Protein AF-A0A662VT12-F1 (afdb_monomer_lite)

Sequence (165 aa):
MDEECKKLLAEKDKEIEKLKKKIMFYELKLTYQDIIEDEELERIVNLPPEQIVIEIGKLLKEDKKRTVIGKKEAALGVGEAIVNIDLAFTQKYDFNNSNVAFVSKNIMKDLGIKEGDQVMIEKDDVVQLKAISYSKPNFVIIPTWAKNKINAKIKDIVKVRKFRG

Radius of gyration: 21.92 Å; chains: 1; bounding box: 52×28×68 Å

Foldseek 3Di:
DDPVVVVVVVVVVVVVLVVVLVVQLVVCCVVQVLQDDSVRSNVLSPDDPVSSVVVVVVSVVVVVVLVVVQLVVLVVQKGKAFEADDPVCCVPQQDPPRQEKAAEPVNCVSNVHDQQFWKWKADQHIDIHGYDYDHRPRHMYDHPVRCVVRVHDGGDMIMIGGDDD

Secondary structure (DSSP, 8-state):
--HHHHHHHHHHHHHHHHHHHHHHHHHHHHHHTTTS-HHHHHHHHTS-HHHHHHHHHHHHHHHHHHHHHHHHHHTTTEEEEEE---HHHHHHH-STT--EEEEEHHHHHHTTPPTT-EEEEESSSEEEEEEEEESSTTEEE--HHHHHHTT--TT-EEEEEE---

Structure (mmCIF, N/CA/C/O backbone):
data_AF-A0A662VT12-F1
#
_entry.id   AF-A0A662VT12-F1
#
loop_
_atom_site.group_PDB
_atom_site.id
_atom_site.type_symbol
_atom_site.label_atom_id
_atom_site.label_alt_id
_atom_site.label_comp_id
_atom_site.label_asym_id
_atom_site.label_entity_id
_atom_site.label_seq_id
_atom_site.pdbx_PDB_ins_code
_atom_site.Cartn_x
_atom_site.Cartn_y
_atom_site.Cartn_z
_atom_site.occupancy
_atom_site.B_iso_or_equiv
_atom_site.auth_seq_id
_atom_site.auth_comp_id
_atom_site.auth_asym_id
_atom_site.auth_atom_id
_atom_site.pdbx_PDB_model_num
ATOM 1 N N . MET A 1 1 ? 30.297 3.128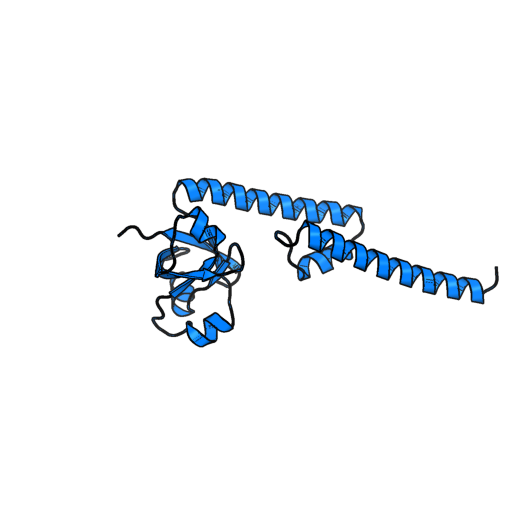 -45.206 1.00 61.81 1 MET A N 1
ATOM 2 C CA . MET A 1 1 ? 30.312 3.131 -43.729 1.00 61.81 1 MET A CA 1
ATOM 3 C C . MET A 1 1 ? 30.837 1.774 -43.295 1.00 61.81 1 MET A C 1
ATOM 5 O O . MET A 1 1 ? 30.268 0.780 -43.738 1.00 61.81 1 MET A O 1
ATOM 9 N N . ASP A 1 2 ? 31.939 1.764 -42.549 1.00 83.44 2 ASP A N 1
ATOM 10 C CA . ASP A 1 2 ? 32.696 0.570 -42.152 1.00 83.44 2 ASP A CA 1
ATOM 11 C C . ASP A 1 2 ? 31.865 -0.371 -41.251 1.00 83.44 2 ASP A C 1
ATOM 13 O O . ASP A 1 2 ? 31.025 0.106 -40.480 1.00 83.44 2 ASP A O 1
ATOM 17 N N . GLU A 1 3 ? 32.043 -1.692 -41.357 1.00 81.81 3 GLU A N 1
ATOM 18 C CA . GLU A 1 3 ? 31.265 -2.672 -40.568 1.00 81.81 3 GLU A CA 1
ATOM 19 C C . GLU A 1 3 ? 31.529 -2.544 -39.064 1.00 81.81 3 GLU A C 1
ATOM 21 O O . GLU A 1 3 ? 30.615 -2.717 -38.252 1.00 81.81 3 GLU A O 1
ATOM 26 N N . GLU A 1 4 ? 32.756 -2.180 -38.694 1.00 83.44 4 GLU A N 1
ATOM 27 C CA . GLU A 1 4 ? 33.149 -1.907 -37.312 1.00 83.44 4 GLU A CA 1
ATOM 28 C C . GLU A 1 4 ? 32.402 -0.697 -36.738 1.00 83.44 4 GLU A C 1
ATOM 30 O O . GLU A 1 4 ? 31.842 -0.777 -35.642 1.00 83.44 4 GLU A O 1
ATOM 35 N N . CYS A 1 5 ? 32.271 0.388 -37.512 1.00 84.00 5 CYS A N 1
ATOM 36 C CA . CYS A 1 5 ? 31.488 1.555 -37.103 1.00 84.00 5 CYS A CA 1
ATOM 37 C C . CYS A 1 5 ? 30.008 1.217 -36.873 1.00 84.00 5 CYS A C 1
ATOM 39 O O . CYS A 1 5 ? 29.407 1.740 -35.936 1.00 84.00 5 CYS A O 1
ATOM 41 N N . LYS A 1 6 ? 29.409 0.336 -37.688 1.00 86.06 6 LYS A N 1
ATOM 42 C CA . LYS A 1 6 ? 28.004 -0.079 -37.511 1.00 86.06 6 LYS A CA 1
ATOM 43 C C . LYS A 1 6 ? 27.790 -0.881 -36.225 1.00 86.06 6 LYS A C 1
ATOM 45 O O . LYS A 1 6 ? 26.777 -0.684 -35.556 1.00 86.06 6 LYS A O 1
ATOM 50 N N . LYS A 1 7 ? 28.729 -1.766 -35.871 1.00 87.62 7 LYS A N 1
ATOM 51 C CA . LYS A 1 7 ? 28.676 -2.526 -34.610 1.00 87.62 7 LYS A CA 1
ATOM 52 C C . LYS A 1 7 ? 28.811 -1.600 -33.402 1.00 87.62 7 LYS A C 1
ATOM 54 O O . LYS A 1 7 ? 27.993 -1.685 -32.489 1.00 87.62 7 LYS A O 1
ATOM 59 N N . LEU A 1 8 ? 29.770 -0.673 -33.447 1.00 88.69 8 LEU A N 1
ATOM 60 C CA . LEU A 1 8 ? 30.000 0.294 -32.372 1.00 88.69 8 LEU A CA 1
ATOM 61 C C . LEU A 1 8 ? 28.783 1.212 -32.151 1.00 88.69 8 LEU A C 1
ATOM 63 O O . LEU A 1 8 ? 28.398 1.470 -31.013 1.00 88.69 8 LEU A O 1
ATOM 67 N N . LEU A 1 9 ? 28.144 1.665 -33.237 1.00 87.00 9 LEU A N 1
ATOM 68 C CA . LEU A 1 9 ? 26.905 2.449 -33.182 1.00 87.00 9 LEU A CA 1
ATOM 69 C C . LEU A 1 9 ? 25.771 1.667 -32.510 1.00 87.00 9 LEU A C 1
ATOM 71 O O . LEU A 1 9 ? 25.160 2.167 -31.572 1.00 87.00 9 LEU A O 1
ATOM 75 N N . ALA A 1 10 ? 25.542 0.416 -32.916 1.00 89.06 10 ALA A N 1
ATOM 76 C CA . ALA A 1 10 ? 24.481 -0.411 -32.344 1.00 89.06 10 ALA A CA 1
ATOM 77 C C . ALA A 1 10 ? 24.688 -0.719 -30.847 1.00 89.06 10 ALA A C 1
ATOM 79 O O . ALA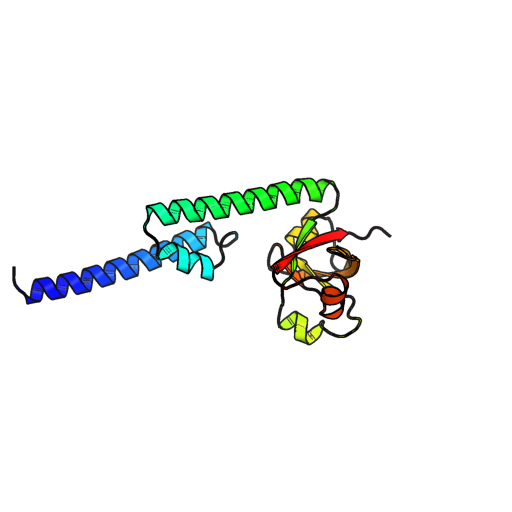 A 1 10 ? 23.718 -0.828 -30.094 1.00 89.06 10 ALA A O 1
ATOM 80 N N . GLU A 1 11 ? 25.937 -0.873 -30.398 1.00 90.25 11 GLU A N 1
ATOM 81 C CA . GLU A 1 11 ? 26.256 -1.017 -28.973 1.00 90.25 11 GLU A CA 1
ATOM 82 C C . GLU A 1 11 ? 25.963 0.265 -28.193 1.00 90.25 11 GLU A C 1
ATOM 84 O O . GLU A 1 11 ? 25.334 0.212 -27.132 1.00 90.25 11 GLU A O 1
ATOM 89 N N . LYS A 1 12 ? 26.360 1.419 -28.739 1.00 90.75 12 LYS A N 1
ATOM 90 C CA . LYS A 1 12 ? 26.119 2.718 -28.106 1.00 90.75 12 LYS A CA 1
ATOM 91 C C . LYS A 1 12 ? 24.639 3.078 -28.063 1.00 90.75 12 LYS A C 1
ATOM 93 O O . LYS A 1 12 ? 24.176 3.551 -27.029 1.00 90.75 12 LYS A O 1
ATOM 98 N N . ASP A 1 13 ? 23.873 2.764 -29.102 1.00 89.75 13 ASP A N 1
ATOM 99 C CA . ASP A 1 13 ? 22.422 2.976 -29.119 1.00 89.75 13 ASP A CA 1
ATOM 100 C C . ASP A 1 13 ? 21.709 2.146 -28.041 1.00 89.75 13 ASP A C 1
ATOM 102 O O . ASP A 1 13 ? 20.837 2.652 -27.331 1.00 89.75 13 ASP A O 1
ATOM 106 N N . LYS A 1 14 ? 22.121 0.887 -27.834 1.00 91.62 14 LYS A N 1
ATOM 107 C CA . LYS A 1 14 ? 21.597 0.052 -26.736 1.00 91.62 14 LYS A CA 1
ATOM 108 C C . LYS A 1 14 ? 21.929 0.630 -25.363 1.00 91.62 14 LYS A C 1
ATOM 110 O O . LYS A 1 14 ? 21.104 0.572 -24.449 1.00 91.62 14 LYS A O 1
ATOM 115 N N . GLU A 1 15 ? 23.139 1.158 -25.204 1.00 91.56 15 GLU A N 1
ATOM 116 C CA . GLU A 1 15 ? 23.584 1.791 -23.963 1.00 91.56 15 GLU A CA 1
ATOM 117 C C . GLU A 1 15 ? 22.774 3.063 -23.667 1.00 91.56 15 GLU A C 1
ATOM 119 O O . GLU A 1 15 ? 22.288 3.239 -22.546 1.00 91.56 15 GLU A O 1
ATOM 124 N N . ILE A 1 16 ? 22.534 3.888 -24.688 1.00 90.12 16 ILE A N 1
ATOM 125 C CA . ILE A 1 16 ? 21.685 5.082 -24.612 1.00 90.12 16 ILE A CA 1
ATOM 126 C C . ILE A 1 16 ? 20.255 4.709 -24.210 1.00 90.12 16 ILE A C 1
ATOM 128 O O . ILE A 1 16 ? 19.707 5.314 -23.289 1.00 90.12 16 ILE A O 1
ATOM 132 N N . GLU A 1 17 ? 19.655 3.693 -24.831 1.00 88.19 17 GLU A N 1
ATOM 133 C CA . GLU A 1 17 ? 18.297 3.254 -24.485 1.00 88.19 17 GLU A CA 1
ATOM 134 C C . GLU A 1 17 ? 18.193 2.736 -23.046 1.00 88.19 17 GLU A C 1
ATOM 136 O O . GLU A 1 17 ? 17.250 3.056 -22.317 1.00 88.19 17 GLU A O 1
ATOM 141 N N . LYS A 1 18 ? 19.205 2.000 -22.576 1.00 88.88 18 LYS A N 1
ATOM 142 C CA . LYS A 1 18 ? 19.274 1.560 -21.178 1.00 88.88 18 LYS A CA 1
ATOM 143 C C . LYS A 1 18 ? 19.348 2.744 -20.208 1.00 88.88 18 LYS A C 1
ATOM 145 O O . LYS A 1 18 ? 18.702 2.714 -19.159 1.00 88.88 18 LYS A O 1
ATOM 150 N N . LEU A 1 19 ? 20.132 3.772 -20.537 1.00 89.62 19 LEU A N 1
ATOM 151 C CA . LEU A 1 19 ? 20.266 4.974 -19.712 1.00 89.62 19 LEU A CA 1
ATOM 152 C C . LEU A 1 19 ? 18.982 5.809 -19.701 1.00 89.62 19 LEU A C 1
ATOM 154 O O . LEU A 1 19 ? 18.548 6.212 -18.624 1.00 89.62 19 LEU A O 1
ATOM 158 N N . LYS A 1 20 ? 18.324 5.993 -20.851 1.00 87.44 20 LYS A N 1
ATOM 159 C CA . LYS A 1 20 ? 17.027 6.683 -20.939 1.00 87.44 20 LYS A CA 1
ATOM 160 C C . LYS A 1 20 ? 15.971 6.028 -20.054 1.00 87.44 20 LYS A C 1
ATOM 162 O O . LYS A 1 20 ? 15.310 6.720 -19.286 1.00 87.44 20 LYS A O 1
ATOM 167 N N . LYS A 1 21 ? 15.860 4.695 -20.094 1.00 87.25 21 LYS A N 1
ATOM 168 C CA . LYS A 1 21 ? 14.933 3.950 -19.226 1.00 87.25 21 LYS A CA 1
ATOM 169 C C . LYS A 1 21 ? 15.223 4.173 -17.742 1.00 87.25 21 LYS A C 1
ATOM 171 O O . LYS A 1 21 ? 14.298 4.388 -16.968 1.00 87.25 21 LYS A O 1
ATOM 176 N N . LYS A 1 22 ? 16.499 4.168 -17.341 1.00 89.00 22 LYS A N 1
ATOM 177 C CA . LYS A 1 22 ? 16.883 4.457 -15.949 1.00 89.00 22 LYS A CA 1
ATOM 178 C C . LYS A 1 22 ? 16.511 5.874 -15.524 1.00 89.00 22 LYS A C 1
ATOM 180 O O . LYS A 1 22 ? 15.980 6.042 -14.434 1.00 89.00 22 LYS A O 1
ATOM 185 N N . ILE A 1 23 ? 16.792 6.872 -16.360 1.00 90.62 23 ILE A N 1
ATOM 186 C CA . ILE A 1 23 ? 16.447 8.270 -16.067 1.00 90.62 23 ILE A CA 1
ATOM 187 C C . ILE A 1 23 ? 14.935 8.394 -15.881 1.00 90.62 23 ILE A C 1
ATOM 189 O O . ILE A 1 23 ? 14.492 8.863 -14.837 1.00 90.62 23 ILE A O 1
ATOM 193 N N . MET A 1 24 ? 14.158 7.856 -16.822 1.00 87.88 24 MET A N 1
ATOM 194 C CA . MET A 1 24 ? 12.698 7.879 -16.763 1.00 87.88 24 MET A CA 1
ATOM 195 C C . MET A 1 24 ? 12.152 7.199 -15.501 1.00 87.88 24 MET A C 1
ATOM 197 O O . MET A 1 24 ? 11.237 7.721 -14.870 1.00 87.88 24 MET A O 1
ATOM 201 N N . PHE A 1 25 ? 12.733 6.068 -15.087 1.00 90.94 25 PHE A N 1
ATOM 202 C CA . PHE A 1 25 ? 12.379 5.429 -13.819 1.00 90.94 25 PHE A CA 1
ATOM 203 C C . PHE A 1 25 ? 12.568 6.375 -12.631 1.00 90.94 25 PHE A C 1
ATOM 205 O O . PHE A 1 25 ? 11.646 6.555 -11.842 1.00 90.94 25 PHE A O 1
ATOM 212 N N . TYR A 1 26 ? 13.733 7.011 -12.501 1.00 87.50 26 TYR A N 1
ATOM 213 C CA . TYR A 1 26 ? 13.992 7.893 -11.364 1.00 87.50 26 TYR A CA 1
ATOM 214 C C . TYR A 1 26 ? 13.139 9.166 -11.384 1.00 87.50 26 TYR A C 1
ATOM 216 O O . TYR A 1 26 ? 12.678 9.593 -10.329 1.00 87.50 26 TYR A O 1
A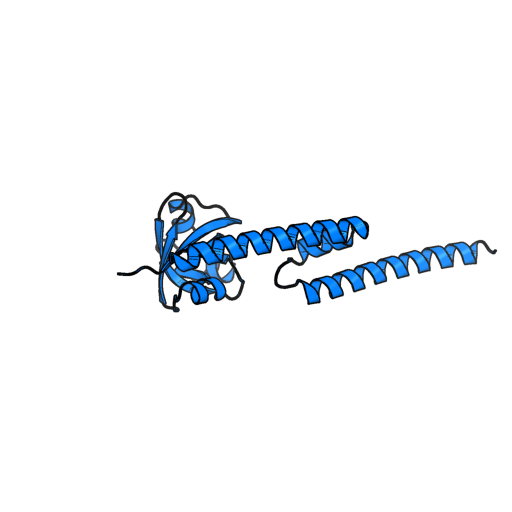TOM 224 N N . GLU A 1 27 ? 12.880 9.747 -12.556 1.00 85.94 27 GLU A N 1
ATOM 225 C CA . GLU A 1 27 ? 11.999 10.914 -12.698 1.00 85.94 27 GLU A CA 1
ATOM 226 C C . GLU A 1 27 ? 10.564 10.599 -12.266 1.00 85.94 27 GLU A C 1
ATOM 228 O O . GLU A 1 27 ? 9.959 11.334 -11.478 1.00 85.94 27 GLU A O 1
ATOM 233 N N . LEU A 1 28 ? 10.028 9.470 -12.732 1.00 87.00 28 LEU A N 1
ATOM 234 C CA . LEU A 1 28 ? 8.699 9.016 -12.344 1.00 87.00 28 LEU A CA 1
ATOM 235 C C . LEU A 1 28 ? 8.640 8.631 -10.866 1.00 87.00 28 LEU A C 1
ATOM 237 O O . LEU A 1 28 ? 7.671 8.977 -10.197 1.00 87.00 28 LEU A O 1
ATOM 241 N N . LYS A 1 29 ? 9.684 7.986 -10.337 1.00 87.31 29 LYS A N 1
ATOM 242 C CA . LYS A 1 29 ? 9.781 7.649 -8.915 1.00 87.31 29 LYS A CA 1
ATOM 243 C C . LYS A 1 29 ? 9.722 8.904 -8.056 1.00 87.31 29 LYS A C 1
ATOM 245 O O . LYS A 1 29 ? 8.902 8.979 -7.155 1.00 87.31 29 LYS A O 1
ATOM 250 N N . LEU A 1 30 ? 10.534 9.915 -8.362 1.00 81.44 30 LEU A N 1
ATOM 251 C CA . LEU A 1 30 ? 10.527 11.180 -7.621 1.00 81.44 30 LEU A CA 1
ATOM 252 C C . LEU A 1 30 ? 9.161 11.875 -7.671 1.00 81.44 30 LEU A C 1
ATOM 254 O O . LEU A 1 30 ? 8.742 12.478 -6.687 1.00 81.44 30 LEU A O 1
ATOM 258 N N . THR A 1 31 ? 8.465 11.778 -8.803 1.00 82.62 31 THR A N 1
ATOM 259 C CA . THR A 1 31 ? 7.168 12.437 -9.009 1.00 82.62 31 THR A CA 1
ATOM 260 C C . THR A 1 31 ? 6.010 11.691 -8.339 1.00 82.62 31 THR A C 1
ATOM 262 O O . THR A 1 31 ? 5.072 12.320 -7.852 1.00 82.62 31 THR A O 1
ATOM 265 N N . TYR A 1 32 ? 6.056 10.357 -8.319 1.00 82.62 32 TYR A N 1
ATOM 266 C CA . TYR A 1 32 ? 4.921 9.500 -7.966 1.00 82.62 32 TYR A CA 1
ATOM 267 C C . TYR A 1 32 ? 5.209 8.505 -6.834 1.00 82.62 32 TYR A C 1
ATOM 269 O O . TYR A 1 32 ? 4.410 7.595 -6.634 1.00 82.62 32 TYR A O 1
ATOM 277 N N . GLN A 1 33 ? 6.294 8.674 -6.070 1.00 78.44 33 GLN A N 1
ATOM 278 C CA . GLN A 1 33 ? 6.696 7.776 -4.969 1.00 78.44 33 GLN A CA 1
ATOM 279 C C . GLN A 1 33 ? 5.589 7.484 -3.944 1.00 78.44 33 GLN A C 1
ATOM 281 O O . GLN A 1 33 ? 5.579 6.416 -3.345 1.00 78.44 33 GLN A O 1
ATOM 286 N N . ASP A 1 34 ? 4.661 8.421 -3.736 1.00 74.25 34 ASP A N 1
ATOM 287 C CA . ASP A 1 34 ? 3.570 8.276 -2.765 1.00 74.25 34 ASP A CA 1
ATOM 288 C C . ASP A 1 34 ? 2.346 7.539 -3.343 1.00 74.25 34 ASP A C 1
ATOM 290 O O . ASP A 1 34 ? 1.376 7.292 -2.628 1.00 74.25 34 ASP A O 1
ATOM 294 N N . ILE A 1 35 ? 2.367 7.227 -4.644 1.00 75.25 35 ILE A N 1
ATOM 295 C CA . ILE A 1 35 ? 1.224 6.707 -5.410 1.00 75.25 35 ILE A CA 1
ATOM 296 C C . ILE A 1 35 ? 1.567 5.387 -6.113 1.00 75.25 35 ILE A C 1
ATOM 298 O O . ILE A 1 35 ? 0.712 4.509 -6.219 1.00 75.25 35 ILE A O 1
ATOM 302 N N . ILE A 1 36 ? 2.795 5.245 -6.618 1.00 81.19 36 ILE A N 1
ATOM 303 C CA . ILE A 1 36 ? 3.231 4.114 -7.442 1.00 81.19 36 ILE A CA 1
ATOM 304 C C . ILE A 1 36 ? 4.414 3.429 -6.756 1.00 81.19 36 ILE A C 1
ATOM 306 O O . ILE A 1 36 ? 5.449 4.050 -6.525 1.00 81.19 36 ILE A O 1
ATOM 310 N N . GLU A 1 37 ? 4.260 2.139 -6.460 1.00 84.00 37 GLU A N 1
ATOM 311 C CA . GLU A 1 37 ? 5.314 1.299 -5.883 1.00 84.00 37 GLU A CA 1
ATOM 312 C C . GLU A 1 37 ? 6.424 1.000 -6.909 1.00 84.00 37 GLU A C 1
ATOM 314 O O . GLU A 1 37 ? 6.174 0.919 -8.116 1.00 84.00 37 GLU A O 1
ATOM 319 N N . ASP A 1 38 ? 7.647 0.767 -6.425 1.00 81.31 38 ASP A N 1
ATOM 320 C CA . ASP A 1 38 ? 8.838 0.546 -7.264 1.00 81.31 38 ASP A CA 1
ATOM 321 C C . ASP A 1 38 ? 8.650 -0.594 -8.284 1.00 81.31 38 ASP A C 1
ATOM 323 O O . ASP A 1 38 ? 8.995 -0.452 -9.457 1.00 81.31 38 ASP A O 1
ATOM 327 N N . GLU A 1 39 ? 8.047 -1.705 -7.859 1.00 84.19 39 GLU A N 1
ATOM 328 C CA . GLU A 1 39 ? 7.802 -2.899 -8.683 1.00 84.19 39 GLU A CA 1
ATOM 329 C C . GLU A 1 39 ? 6.868 -2.604 -9.867 1.00 84.19 39 GLU A C 1
ATOM 331 O O . GLU A 1 39 ? 7.053 -3.091 -10.987 1.00 84.19 39 GLU A O 1
ATOM 336 N N . GLU A 1 40 ? 5.849 -1.780 -9.631 1.00 85.62 40 GLU A N 1
ATOM 337 C CA . GLU A 1 40 ? 4.896 -1.385 -10.660 1.00 85.62 40 GLU A CA 1
ATOM 338 C C . GLU A 1 40 ? 5.507 -0.348 -11.604 1.00 85.62 40 GLU A C 1
ATOM 340 O O . GLU A 1 40 ? 5.294 -0.401 -12.819 1.00 85.62 40 GLU A O 1
ATOM 345 N N . LEU A 1 41 ? 6.344 0.537 -11.069 1.00 87.81 41 LEU A N 1
ATOM 346 C CA . LEU A 1 41 ? 7.065 1.518 -11.857 1.00 87.81 41 LEU A CA 1
ATOM 347 C C . LEU A 1 41 ? 8.089 0.872 -12.807 1.00 87.81 41 LEU A C 1
ATOM 349 O O . LEU A 1 41 ? 8.175 1.270 -13.971 1.00 87.81 41 LEU A O 1
ATOM 353 N N . GLU A 1 42 ? 8.813 -0.162 -12.366 1.00 88.38 42 GLU A N 1
ATOM 354 C CA . GLU A 1 42 ? 9.724 -0.934 -13.226 1.00 88.38 42 GLU A CA 1
ATOM 355 C C . GLU A 1 42 ? 8.989 -1.584 -14.406 1.00 88.38 42 GLU A C 1
ATOM 357 O O . GLU A 1 42 ? 9.489 -1.597 -15.537 1.00 88.38 42 GLU A O 1
ATOM 362 N N . ARG A 1 43 ? 7.772 -2.088 -14.171 1.00 91.12 43 ARG A N 1
ATOM 363 C CA . ARG A 1 43 ? 6.913 -2.636 -15.228 1.00 91.12 43 ARG A CA 1
ATOM 364 C C . ARG A 1 43 ? 6.516 -1.558 -16.235 1.00 91.12 43 ARG A C 1
ATOM 366 O O . ARG A 1 43 ? 6.597 -1.798 -17.438 1.00 91.12 43 ARG A O 1
ATOM 373 N N . ILE A 1 44 ? 6.110 -0.384 -15.751 1.00 89.62 44 ILE A N 1
ATOM 374 C CA . ILE A 1 44 ? 5.641 0.729 -16.586 1.00 89.62 44 ILE A CA 1
ATOM 375 C C . ILE A 1 44 ? 6.767 1.254 -17.475 1.00 89.62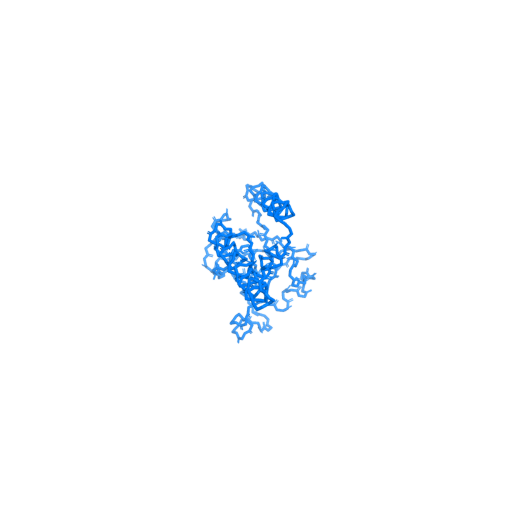 44 ILE A C 1
ATOM 377 O O . ILE A 1 44 ? 6.578 1.378 -18.678 1.00 89.62 44 ILE A O 1
ATOM 381 N N . VAL A 1 45 ? 7.961 1.485 -16.927 1.00 89.50 45 VAL A N 1
ATOM 382 C CA . VAL A 1 45 ? 9.109 2.066 -17.654 1.00 89.50 45 VAL A CA 1
ATOM 383 C C . VAL A 1 45 ? 9.575 1.215 -18.844 1.00 89.50 45 VAL A C 1
ATOM 385 O O . VAL A 1 45 ? 10.259 1.704 -19.745 1.00 89.50 45 VAL A O 1
ATOM 388 N N . ASN A 1 46 ? 9.201 -0.064 -18.876 1.00 89.81 46 ASN A N 1
ATOM 389 C CA . ASN A 1 46 ? 9.499 -0.963 -19.985 1.00 89.81 46 ASN A CA 1
ATOM 390 C C . ASN A 1 46 ? 8.476 -0.923 -21.129 1.00 89.81 46 ASN A C 1
ATOM 392 O O . ASN A 1 46 ? 8.715 -1.552 -22.162 1.00 89.81 46 ASN A O 1
ATOM 396 N N . LEU A 1 47 ? 7.370 -0.198 -20.970 1.00 89.94 47 LEU A N 1
ATOM 397 C CA . LEU A 1 47 ? 6.347 -0.030 -21.995 1.00 89.94 47 LEU A CA 1
ATOM 398 C C . LEU A 1 47 ? 6.734 1.051 -23.022 1.00 89.94 47 LEU A C 1
ATOM 400 O O . LEU A 1 47 ? 7.612 1.877 -22.766 1.00 89.94 47 LEU A O 1
ATOM 404 N N . PRO A 1 48 ? 6.064 1.081 -24.189 1.00 88.75 48 PRO A N 1
ATOM 405 C CA . PRO A 1 48 ? 6.143 2.214 -25.105 1.00 88.75 48 PRO A CA 1
ATOM 406 C C . PRO A 1 48 ? 5.709 3.528 -24.431 1.00 88.75 48 PRO A C 1
ATOM 408 O O . PRO A 1 48 ? 4.805 3.492 -23.588 1.00 88.75 48 PRO A O 1
ATOM 411 N N . PRO A 1 49 ? 6.276 4.687 -24.815 1.00 83.25 49 PRO A N 1
ATOM 412 C CA . PRO A 1 49 ? 5.968 5.981 -24.200 1.00 83.25 49 PRO A CA 1
ATOM 413 C C . PRO A 1 49 ? 4.469 6.295 -24.096 1.00 83.25 49 PRO A C 1
ATOM 415 O O . PRO A 1 49 ? 4.000 6.786 -23.072 1.00 83.25 49 PRO A O 1
ATOM 418 N N . GLU A 1 50 ? 3.688 5.957 -25.119 1.00 86.50 50 GLU A N 1
ATOM 419 C CA . GLU A 1 50 ? 2.243 6.193 -25.150 1.00 86.50 50 GLU A CA 1
ATOM 420 C C . GLU A 1 50 ? 1.512 5.350 -24.097 1.00 86.50 50 GLU A C 1
ATOM 422 O O . GLU A 1 50 ? 0.579 5.818 -23.446 1.00 86.50 50 GLU A O 1
ATOM 427 N N . GLN A 1 51 ? 1.962 4.110 -23.894 1.00 89.88 51 GLN A N 1
ATOM 428 C CA . GLN A 1 51 ? 1.403 3.193 -22.899 1.00 89.88 51 GLN A CA 1
ATOM 429 C C . GLN A 1 51 ? 1.787 3.602 -21.475 1.00 89.88 51 GLN A C 1
ATOM 431 O O . GLN A 1 51 ? 0.973 3.464 -20.564 1.00 89.88 51 GLN A O 1
ATOM 436 N N . ILE A 1 52 ? 2.985 4.164 -21.284 1.00 87.69 52 ILE A N 1
ATOM 437 C CA . ILE A 1 52 ? 3.426 4.707 -19.991 1.00 87.69 52 ILE A CA 1
ATOM 438 C C . ILE A 1 52 ? 2.450 5.774 -19.500 1.00 87.69 52 ILE A C 1
ATOM 440 O O . ILE A 1 52 ? 1.963 5.700 -18.372 1.00 87.69 52 ILE A O 1
ATOM 444 N N . VAL A 1 53 ? 2.116 6.734 -20.365 1.00 86.44 53 VAL A N 1
ATOM 445 C CA . VAL A 1 53 ? 1.180 7.818 -20.035 1.00 86.44 53 VAL A CA 1
ATOM 446 C C . VAL A 1 53 ? -0.196 7.265 -19.660 1.00 86.44 53 VAL A C 1
ATOM 448 O O . VAL A 1 53 ? -0.812 7.733 -18.699 1.00 86.44 53 VAL A O 1
ATOM 451 N N . ILE A 1 54 ? -0.673 6.251 -20.388 1.00 88.31 54 ILE A N 1
ATOM 452 C CA . ILE A 1 54 ? -1.969 5.616 -20.126 1.00 88.31 54 ILE A CA 1
ATOM 453 C C . ILE A 1 54 ? -1.975 4.929 -18.754 1.00 88.31 54 ILE A C 1
ATOM 455 O O . ILE A 1 54 ? -2.903 5.168 -17.977 1.00 88.31 54 ILE A O 1
ATOM 459 N N . GLU A 1 55 ? -0.955 4.131 -18.423 1.00 88.69 55 GLU A N 1
ATOM 460 C CA . GLU A 1 55 ? -0.940 3.391 -17.152 1.00 88.69 55 GLU A CA 1
ATOM 461 C C . GLU A 1 55 ? -0.740 4.290 -15.943 1.00 88.69 55 GLU A C 1
ATOM 463 O O . GLU A 1 55 ? -1.462 4.136 -14.956 1.00 88.69 55 GLU A O 1
ATOM 468 N N . ILE A 1 56 ? 0.124 5.301 -16.044 1.00 86.81 56 ILE A N 1
ATOM 469 C CA . ILE A 1 56 ? 0.226 6.333 -15.007 1.00 86.81 56 ILE A CA 1
ATOM 470 C C . ILE A 1 56 ? -1.138 7.016 -14.822 1.00 86.81 56 ILE A C 1
ATOM 472 O O . ILE A 1 56 ? -1.617 7.172 -13.698 1.00 86.81 56 ILE A O 1
ATOM 476 N N . GLY A 1 57 ? -1.817 7.370 -15.918 1.00 84.44 57 GLY A N 1
ATOM 477 C CA . GLY A 1 57 ? -3.143 7.984 -15.874 1.00 84.44 57 GLY A CA 1
ATOM 478 C C . GLY A 1 57 ? -4.206 7.114 -15.190 1.00 84.44 57 GLY A C 1
ATOM 479 O O . GLY A 1 57 ? -5.037 7.638 -14.440 1.00 84.44 57 GLY A O 1
ATOM 480 N N . LYS A 1 58 ? -4.182 5.791 -15.406 1.00 86.81 58 LYS A N 1
ATOM 481 C CA . LYS A 1 58 ? -5.083 4.849 -14.720 1.00 86.81 58 LYS A CA 1
ATOM 482 C C . LYS A 1 58 ? -4.805 4.799 -13.221 1.00 86.81 58 LYS A C 1
ATOM 484 O O . LYS A 1 58 ? -5.747 4.978 -12.450 1.00 86.81 58 LYS A O 1
ATOM 489 N N . LEU A 1 59 ? -3.542 4.647 -12.820 1.00 83.88 59 LEU A N 1
ATOM 490 C CA . LEU A 1 59 ? -3.142 4.588 -11.410 1.00 83.88 59 LEU A CA 1
ATOM 491 C C . LEU A 1 59 ? -3.545 5.860 -10.657 1.00 83.88 59 LEU A C 1
ATOM 493 O O . LEU A 1 59 ? -4.178 5.790 -9.605 1.00 83.88 59 LEU A O 1
ATOM 497 N N . LEU A 1 60 ? -3.312 7.032 -11.253 1.00 80.12 60 LEU A N 1
ATOM 498 C CA . LEU A 1 60 ? -3.736 8.314 -10.681 1.00 80.12 60 LEU A CA 1
ATOM 499 C C . LEU A 1 60 ? -5.262 8.428 -10.539 1.00 80.12 60 LEU A C 1
ATOM 501 O O . LEU A 1 60 ? -5.767 9.057 -9.607 1.00 80.12 60 LEU A O 1
ATOM 505 N N . LYS A 1 61 ? -6.028 7.854 -11.472 1.00 77.31 61 LYS A N 1
ATOM 506 C CA . LYS A 1 61 ? -7.496 7.866 -11.417 1.00 77.31 61 LYS A CA 1
ATOM 507 C C . LYS A 1 61 ? -8.026 6.920 -10.342 1.00 77.31 61 LYS A C 1
ATOM 509 O O . LYS A 1 61 ? -9.023 7.247 -9.696 1.00 77.31 61 LYS A O 1
ATOM 514 N N . GLU A 1 62 ? -7.391 5.770 -10.157 1.00 74.88 62 GLU A N 1
ATOM 515 C CA . GLU A 1 62 ? -7.709 4.830 -9.083 1.00 74.88 62 GLU A CA 1
ATOM 516 C C . GLU A 1 62 ? -7.380 5.415 -7.713 1.00 74.88 62 GLU A C 1
ATOM 518 O O . GLU A 1 62 ? -8.239 5.390 -6.833 1.00 74.88 62 GLU A O 1
ATOM 523 N N . ASP A 1 63 ? -6.212 6.037 -7.562 1.00 69.38 63 ASP A N 1
ATOM 524 C CA . ASP A 1 63 ? -5.821 6.721 -6.330 1.00 69.38 63 ASP A CA 1
ATOM 525 C C . ASP A 1 63 ? -6.775 7.876 -5.983 1.00 69.38 63 ASP A C 1
ATOM 527 O O . ASP A 1 63 ? -7.272 7.977 -4.859 1.00 69.38 63 ASP A O 1
ATOM 531 N N . LYS A 1 64 ? -7.172 8.688 -6.975 1.00 59.06 64 LYS A N 1
ATOM 532 C CA . LYS A 1 64 ? -8.207 9.717 -6.779 1.00 59.06 64 LYS A CA 1
ATOM 533 C C . LYS A 1 64 ? -9.549 9.124 -6.367 1.00 59.06 64 LYS A C 1
ATOM 535 O O . LYS A 1 64 ? -10.217 9.699 -5.512 1.00 59.06 64 LYS A O 1
ATOM 540 N N . LYS A 1 65 ? -9.973 8.001 -6.954 1.00 54.56 65 LYS A N 1
ATOM 541 C CA . LYS A 1 65 ? -11.216 7.327 -6.545 1.00 54.56 65 LYS A CA 1
ATOM 542 C C . LYS A 1 65 ? -11.119 6.813 -5.110 1.00 54.56 65 LYS A C 1
ATOM 544 O O . LYS A 1 65 ? -12.040 7.075 -4.344 1.00 54.56 65 LYS A O 1
ATOM 549 N N . ARG A 1 66 ? -10.005 6.176 -4.731 1.00 56.91 66 ARG A N 1
ATOM 550 C CA . ARG A 1 66 ? -9.732 5.739 -3.350 1.00 56.91 66 ARG A CA 1
ATOM 551 C C . ARG A 1 66 ? -9.744 6.922 -2.382 1.00 56.91 66 ARG A C 1
ATOM 553 O O . ARG A 1 66 ? -10.424 6.876 -1.367 1.00 56.91 66 ARG A O 1
ATOM 560 N N . THR A 1 67 ? -9.115 8.035 -2.751 1.00 51.12 67 THR A N 1
ATOM 561 C CA . THR A 1 67 ? -9.102 9.271 -1.955 1.00 51.12 67 THR A CA 1
ATOM 562 C C . THR A 1 67 ? -10.496 9.896 -1.813 1.00 51.12 67 THR A C 1
ATOM 564 O O . THR A 1 67 ? -10.849 10.397 -0.749 1.00 51.12 67 THR A O 1
ATOM 567 N N . VAL A 1 68 ? -11.319 9.894 -2.869 1.00 43.38 68 VAL A N 1
ATOM 568 C CA . VAL A 1 68 ? -12.681 10.462 -2.835 1.00 43.38 68 VAL A CA 1
ATOM 569 C C . VAL A 1 68 ? -13.643 9.585 -2.027 1.00 43.38 68 VAL A C 1
ATOM 571 O O . VAL A 1 68 ? -14.470 10.126 -1.292 1.00 43.38 68 VAL A O 1
ATOM 574 N N . ILE A 1 69 ? -13.526 8.259 -2.132 1.00 46.28 69 ILE A N 1
ATOM 575 C CA . ILE A 1 69 ? -14.283 7.307 -1.307 1.00 46.28 69 ILE A CA 1
ATOM 576 C C . ILE A 1 69 ? -13.854 7.456 0.159 1.00 46.28 69 ILE A C 1
ATOM 578 O O . ILE A 1 69 ? -14.699 7.747 1.005 1.00 46.28 69 ILE A O 1
ATOM 582 N N . GLY A 1 70 ? -12.545 7.445 0.431 1.00 44.28 70 GLY A N 1
ATOM 583 C CA . GLY A 1 70 ? -11.984 7.664 1.765 1.00 44.28 70 GLY A CA 1
ATOM 584 C C . GLY A 1 70 ? -12.392 8.999 2.398 1.00 44.28 70 GLY A C 1
ATOM 585 O O . GLY A 1 70 ? -12.698 9.037 3.582 1.00 44.28 70 GLY A O 1
ATOM 586 N N . LYS A 1 71 ? -12.503 10.096 1.631 1.00 45.72 71 LYS A N 1
ATOM 587 C CA . LYS A 1 71 ? -12.977 11.396 2.155 1.00 45.72 71 LYS A CA 1
ATOM 588 C C . LYS A 1 71 ? -14.471 11.421 2.487 1.00 45.72 71 LYS A C 1
ATOM 590 O O . LYS A 1 71 ? -14.860 12.076 3.454 1.00 45.72 71 LYS A O 1
ATOM 595 N N . LYS A 1 72 ? -15.317 10.747 1.700 1.00 45.34 72 LYS A N 1
ATOM 596 C CA . LYS A 1 72 ? -16.756 10.635 2.002 1.00 45.34 72 LYS A CA 1
ATOM 597 C C . LYS A 1 72 ? -17.008 9.744 3.216 1.00 45.34 72 LYS A C 1
ATOM 599 O O . LYS A 1 72 ? -17.870 10.073 4.024 1.00 45.34 72 LYS A O 1
ATOM 604 N N . GLU A 1 73 ? -16.253 8.660 3.361 1.00 47.25 73 GLU A N 1
ATOM 605 C CA . GLU A 1 73 ? -16.359 7.779 4.523 1.00 47.25 73 GLU A CA 1
ATOM 606 C C . GLU A 1 73 ? -15.720 8.393 5.781 1.00 47.25 73 GLU A C 1
ATOM 608 O O . GLU A 1 73 ? -16.289 8.270 6.867 1.00 47.25 73 GLU A O 1
ATOM 613 N N . ALA A 1 74 ? -14.627 9.158 5.659 1.00 49.34 74 ALA A N 1
ATOM 614 C CA . ALA A 1 74 ? -14.005 9.847 6.795 1.00 49.34 74 ALA A CA 1
ATOM 615 C C . ALA A 1 74 ? -14.948 10.883 7.428 1.00 49.34 74 ALA A C 1
ATOM 617 O O . ALA A 1 74 ? -14.989 11.015 8.651 1.00 49.34 74 ALA A O 1
ATOM 618 N N . ALA A 1 75 ? -15.784 11.554 6.623 1.00 54.62 75 ALA A N 1
ATOM 619 C CA . ALA A 1 75 ? -16.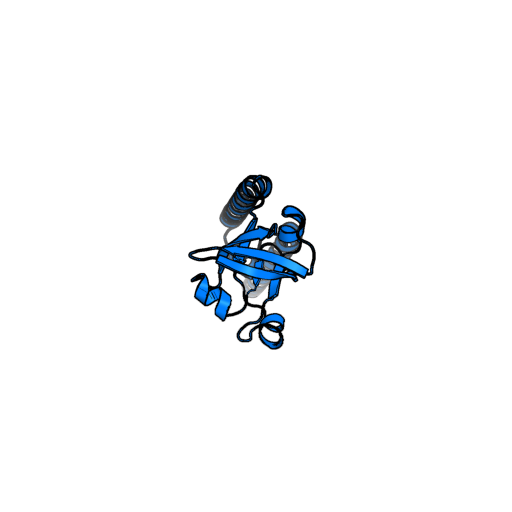854 12.422 7.125 1.00 54.62 75 ALA A CA 1
ATOM 620 C C . ALA A 1 75 ? -17.915 11.659 7.950 1.00 54.62 75 ALA A C 1
ATOM 622 O O . ALA A 1 75 ? -18.577 12.249 8.802 1.00 54.62 75 ALA A O 1
ATOM 623 N N . LEU A 1 76 ? -18.047 10.346 7.732 1.00 54.59 76 LEU A N 1
ATOM 624 C CA . LEU A 1 76 ? -18.891 9.419 8.495 1.00 54.59 76 LEU A CA 1
ATOM 625 C C . LEU A 1 76 ? -18.115 8.694 9.618 1.00 54.59 76 LEU A C 1
ATOM 627 O O . LEU A 1 76 ? -18.683 7.847 10.307 1.00 54.59 76 LEU A O 1
ATOM 631 N N . GLY A 1 77 ? -16.833 9.020 9.828 1.00 64.00 77 GLY A N 1
ATOM 632 C CA . GLY A 1 77 ? -15.975 8.406 10.846 1.00 64.00 77 GLY A CA 1
ATOM 633 C C . GLY A 1 77 ? -15.445 7.012 10.488 1.00 64.00 77 GLY A C 1
ATOM 634 O O . GLY A 1 77 ? -15.052 6.267 11.390 1.00 64.00 77 GLY A O 1
ATOM 635 N N . VAL A 1 78 ? -15.438 6.652 9.200 1.00 73.00 78 VAL A N 1
ATOM 636 C CA . VAL A 1 78 ? -14.953 5.365 8.678 1.00 73.00 78 VAL A CA 1
ATOM 637 C C . VAL A 1 78 ? -13.822 5.612 7.679 1.00 73.00 78 VAL A C 1
ATOM 639 O O . VAL A 1 78 ? -13.949 6.445 6.796 1.00 73.00 78 VAL A O 1
ATOM 642 N N . GLY A 1 79 ? -12.695 4.924 7.820 1.00 78.56 79 GLY A N 1
ATOM 643 C CA . GLY A 1 79 ? -11.599 4.952 6.851 1.00 78.56 79 GLY A CA 1
ATOM 644 C C . GLY A 1 79 ? -11.383 3.571 6.252 1.00 78.56 79 GLY A C 1
ATOM 645 O O . GLY A 1 79 ? -11.656 2.568 6.901 1.00 78.56 79 GLY A O 1
ATOM 646 N N . GLU A 1 80 ? -10.872 3.503 5.030 1.00 83.25 80 GLU A N 1
ATOM 647 C CA . GLU A 1 80 ? -10.499 2.239 4.394 1.00 83.25 80 GLU A CA 1
ATOM 648 C C . GLU A 1 80 ? -8.997 1.993 4.559 1.00 83.25 80 GLU A C 1
ATOM 650 O O . GLU A 1 80 ? -8.186 2.916 4.458 1.00 83.25 80 GLU A O 1
ATOM 655 N N . ALA A 1 81 ? -8.619 0.743 4.817 1.00 82.00 81 ALA A N 1
ATOM 656 C CA . ALA A 1 81 ? -7.231 0.324 4.950 1.00 82.00 81 ALA A CA 1
ATOM 657 C C . ALA A 1 81 ? -6.995 -1.006 4.238 1.00 82.00 81 ALA A C 1
ATOM 659 O O . ALA A 1 81 ? -7.855 -1.882 4.238 1.00 82.00 81 ALA A O 1
ATOM 660 N N . ILE A 1 82 ? -5.809 -1.184 3.670 1.00 82.00 82 ILE A N 1
ATOM 661 C CA . ILE A 1 82 ? -5.390 -2.435 3.043 1.00 82.00 82 ILE A CA 1
ATOM 662 C C . ILE A 1 82 ? -4.707 -3.307 4.098 1.00 82.00 82 ILE A C 1
ATOM 664 O O . ILE A 1 82 ? -3.788 -2.857 4.784 1.00 82.00 82 ILE A O 1
ATOM 668 N N . VAL A 1 83 ? -5.116 -4.567 4.224 1.00 80.75 83 VAL A N 1
ATOM 669 C CA . VAL A 1 83 ? -4.466 -5.513 5.140 1.00 80.75 83 VAL A CA 1
ATOM 670 C C . VAL A 1 83 ? -3.084 -5.877 4.613 1.00 80.75 83 VAL A C 1
ATOM 672 O O . VAL A 1 83 ? -2.945 -6.359 3.487 1.00 80.75 83 VAL A O 1
ATOM 675 N N . ASN A 1 84 ? -2.058 -5.691 5.440 1.00 82.94 84 ASN A N 1
ATOM 676 C CA . ASN A 1 84 ? -0.678 -6.031 5.102 1.00 82.94 84 ASN A CA 1
ATOM 677 C C . ASN A 1 84 ? -0.016 -6.898 6.179 1.00 82.94 84 ASN A C 1
ATOM 679 O O . ASN A 1 84 ? -0.562 -7.098 7.264 1.00 82.94 84 ASN A O 1
ATOM 683 N N . ILE A 1 85 ? 1.168 -7.416 5.860 1.00 77.38 85 ILE A N 1
ATOM 684 C CA . ILE A 1 85 ? 2.055 -8.108 6.790 1.00 77.38 85 ILE A CA 1
ATOM 685 C C . ILE A 1 85 ? 3.327 -7.285 6.941 1.00 77.38 85 ILE A C 1
ATOM 687 O O . ILE A 1 85 ? 3.916 -6.828 5.964 1.00 77.38 85 ILE A O 1
ATOM 691 N N . ASP A 1 86 ? 3.770 -7.142 8.182 1.00 80.69 86 ASP A N 1
ATOM 692 C CA . ASP A 1 86 ? 5.059 -6.556 8.514 1.00 80.69 86 ASP A CA 1
ATOM 693 C C . ASP A 1 86 ? 5.837 -7.535 9.392 1.00 80.69 86 ASP A C 1
ATOM 695 O O . ASP A 1 86 ? 5.295 -8.116 10.337 1.00 80.69 86 ASP A O 1
ATOM 699 N N . LEU A 1 87 ? 7.107 -7.763 9.057 1.00 72.69 87 LEU A N 1
ATOM 700 C CA . LEU A 1 87 ? 7.937 -8.741 9.754 1.00 72.69 87 LEU A CA 1
ATOM 701 C C . LEU A 1 87 ? 8.207 -8.319 11.206 1.00 72.69 87 LEU A C 1
ATOM 703 O O . LEU A 1 87 ? 8.175 -9.163 12.101 1.00 72.69 87 LEU A O 1
ATOM 707 N N . ALA A 1 88 ? 8.412 -7.021 11.458 1.00 74.12 88 ALA A N 1
ATOM 708 C CA . ALA A 1 88 ? 8.632 -6.502 12.804 1.00 74.12 88 ALA A CA 1
ATOM 709 C C . ALA A 1 88 ? 7.353 -6.585 13.647 1.00 74.12 88 ALA A C 1
ATOM 711 O O . ALA A 1 88 ? 7.425 -6.902 14.837 1.00 74.12 88 ALA A O 1
ATOM 712 N N . PHE A 1 89 ? 6.187 -6.366 13.027 1.00 78.56 89 PHE A N 1
ATOM 713 C CA . PHE A 1 89 ? 4.900 -6.639 13.667 1.00 78.56 89 PHE A CA 1
ATOM 714 C C . PHE A 1 89 ? 4.760 -8.122 14.013 1.00 78.56 89 PHE A C 1
ATOM 716 O O . PHE A 1 89 ? 4.484 -8.462 15.158 1.00 78.56 89 PHE A O 1
ATOM 723 N N . THR A 1 90 ? 5.001 -9.003 13.043 1.00 75.06 90 THR A N 1
ATOM 724 C CA . THR A 1 90 ? 4.794 -10.450 13.193 1.00 75.06 90 THR A CA 1
ATOM 725 C C . THR A 1 90 ? 5.633 -11.020 14.336 1.00 75.06 90 THR A C 1
ATOM 727 O O . THR A 1 90 ? 5.135 -11.767 15.169 1.00 75.06 90 THR A O 1
ATOM 730 N N . GLN A 1 91 ? 6.893 -10.598 14.446 1.00 75.06 91 GLN A N 1
ATOM 731 C CA . GLN A 1 91 ? 7.802 -11.077 15.489 1.00 75.06 91 GLN A CA 1
ATOM 732 C C . GLN A 1 91 ? 7.433 -10.619 16.909 1.00 75.06 91 GLN A C 1
ATOM 734 O O . GLN A 1 91 ? 7.794 -11.294 17.870 1.00 75.06 91 GLN A O 1
ATOM 739 N N . LYS A 1 92 ? 6.765 -9.468 17.063 1.00 76.50 92 LYS A N 1
ATOM 740 C CA . LYS A 1 92 ? 6.520 -8.847 18.380 1.00 76.50 92 LYS A CA 1
ATOM 741 C C . LYS A 1 92 ? 5.064 -8.856 18.822 1.00 76.50 92 LYS A C 1
ATOM 743 O O . LYS A 1 92 ? 4.806 -8.843 20.020 1.00 76.50 92 LYS A O 1
ATOM 748 N N . TYR A 1 93 ? 4.133 -8.824 17.877 1.00 78.31 93 TYR A N 1
ATOM 749 C CA . TYR A 1 93 ? 2.719 -8.547 18.114 1.00 78.31 93 TYR A CA 1
ATOM 750 C C . TYR A 1 93 ? 1.786 -9.561 17.450 1.00 78.31 93 TYR A C 1
ATOM 752 O O . TYR A 1 93 ? 0.589 -9.507 17.718 1.00 78.31 93 TYR A O 1
ATOM 760 N N . ASP A 1 94 ? 2.276 -10.495 16.627 1.00 80.00 94 ASP A N 1
ATOM 761 C CA . ASP A 1 94 ? 1.439 -11.566 16.073 1.00 80.00 94 ASP A CA 1
ATOM 762 C C . ASP A 1 94 ? 1.476 -12.815 16.960 1.00 80.00 94 ASP A C 1
ATOM 764 O O . ASP A 1 94 ? 2.112 -13.825 16.668 1.00 80.00 94 ASP A O 1
ATOM 768 N N . PHE A 1 95 ? 0.791 -12.714 18.095 1.00 78.94 95 PHE A N 1
ATOM 769 C CA . PHE A 1 95 ? 0.527 -13.828 18.998 1.00 78.94 95 PHE A CA 1
ATOM 770 C C . PHE A 1 95 ? -0.964 -13.884 19.342 1.00 78.94 95 PHE A C 1
ATOM 772 O O . PHE A 1 95 ? -1.709 -12.908 19.193 1.00 78.94 95 PHE A O 1
ATOM 779 N N . ASN A 1 96 ? -1.416 -15.047 19.809 1.00 70.56 96 ASN A N 1
ATOM 780 C CA . ASN A 1 96 ? -2.811 -15.247 20.190 1.00 70.56 96 ASN A CA 1
ATOM 781 C C . ASN A 1 96 ? -3.229 -14.240 21.273 1.00 70.56 96 ASN A C 1
ATOM 783 O O . ASN A 1 96 ? -2.541 -14.088 22.279 1.00 70.56 96 ASN A O 1
ATOM 787 N N . ASN A 1 97 ? -4.366 -13.570 21.066 1.00 75.19 97 ASN A N 1
ATOM 788 C CA . ASN A 1 97 ? -4.907 -12.500 21.919 1.00 75.19 97 ASN A CA 1
ATOM 789 C C . ASN A 1 97 ? -4.116 -11.183 21.932 1.00 75.19 97 ASN A C 1
ATOM 791 O O . ASN A 1 97 ? -4.422 -10.307 22.742 1.00 75.19 97 ASN A O 1
ATOM 795 N N . SER A 1 98 ? -3.142 -10.996 21.036 1.00 85.81 98 SER A N 1
ATOM 796 C CA . SER A 1 98 ? -2.583 -9.662 20.811 1.00 85.81 98 SER A CA 1
ATOM 797 C C . SER A 1 98 ? -3.708 -8.694 20.465 1.00 85.81 98 SER A C 1
ATOM 799 O O . SER A 1 98 ? -4.495 -8.946 19.554 1.00 85.81 98 SER A O 1
ATOM 801 N N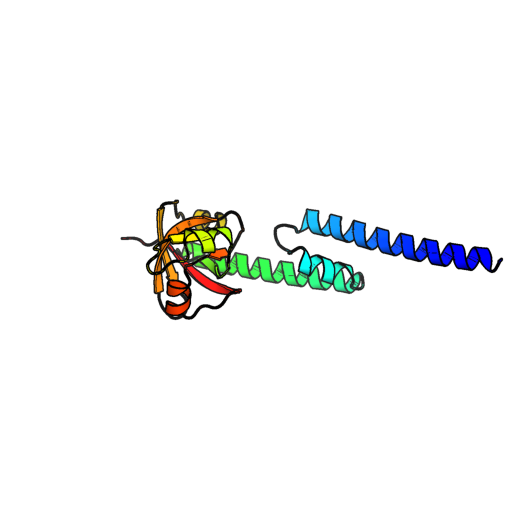 . ASN A 1 99 ? -3.803 -7.600 21.212 1.00 88.38 99 ASN A N 1
ATOM 802 C CA . ASN A 1 99 ? -4.872 -6.617 21.095 1.00 88.38 99 ASN A CA 1
ATOM 803 C C . ASN A 1 99 ? -4.411 -5.361 20.354 1.00 88.38 99 ASN A C 1
ATOM 805 O O . ASN A 1 99 ? -4.935 -4.284 20.614 1.00 88.38 99 ASN A O 1
ATOM 809 N N . VAL A 1 100 ? -3.413 -5.481 19.482 1.00 92.25 100 VAL A N 1
ATOM 810 C CA . VAL A 1 100 ? -2.753 -4.353 18.822 1.00 92.25 100 VAL A CA 1
ATOM 811 C C . VAL A 1 100 ? -2.965 -4.428 17.315 1.00 92.25 100 VAL A C 1
ATOM 813 O O . VAL A 1 100 ? -2.811 -5.489 16.720 1.00 92.25 100 VAL A O 1
ATOM 816 N N . ALA A 1 101 ? -3.270 -3.290 16.699 1.00 92.38 101 ALA A N 1
ATOM 817 C CA . ALA A 1 101 ? -3.251 -3.092 15.257 1.00 92.38 101 ALA A CA 1
ATOM 818 C C . ALA A 1 101 ? -2.299 -1.949 14.913 1.00 92.38 101 ALA A C 1
ATOM 820 O O . ALA A 1 101 ? -2.331 -0.892 15.543 1.00 92.38 101 ALA A O 1
ATOM 821 N N . PHE A 1 102 ? -1.478 -2.138 13.890 1.00 92.69 102 PHE A N 1
ATOM 822 C CA . PHE A 1 102 ? -0.673 -1.057 13.334 1.00 92.69 102 PHE A CA 1
ATOM 823 C C . PHE A 1 102 ? -1.507 -0.379 12.252 1.00 92.69 102 PHE A C 1
ATOM 825 O O . PHE A 1 102 ? -1.858 -1.011 11.259 1.00 92.69 102 PHE A O 1
ATOM 832 N N . VAL A 1 103 ? -1.862 0.886 12.463 1.00 91.06 103 VAL A N 1
ATOM 833 C CA . VAL A 1 103 ? -2.733 1.668 11.579 1.00 91.06 103 VAL A CA 1
ATOM 834 C C . VAL A 1 103 ? -1.917 2.799 10.976 1.00 91.06 103 VAL A C 1
ATOM 836 O O . VAL A 1 103 ? -1.171 3.485 11.676 1.00 91.06 103 VAL A O 1
ATOM 839 N N . SER A 1 104 ? -2.052 3.012 9.671 1.00 89.75 104 SER A N 1
ATOM 840 C CA . SER A 1 104 ? -1.302 4.066 8.987 1.00 89.75 104 SER A CA 1
ATOM 841 C C . SER A 1 104 ? -1.565 5.448 9.573 1.00 89.75 104 SER A C 1
ATOM 843 O O . SER A 1 104 ? -2.707 5.806 9.872 1.00 89.75 104 SER A O 1
ATOM 845 N N . LYS A 1 105 ? -0.510 6.265 9.668 1.00 87.69 105 LYS A N 1
ATOM 846 C CA . LYS A 1 105 ? -0.588 7.633 10.207 1.00 87.69 105 LYS A CA 1
ATOM 847 C C . LYS A 1 105 ? -1.628 8.505 9.506 1.00 87.69 105 LYS A C 1
ATOM 849 O O . LYS A 1 105 ? -2.264 9.320 10.168 1.00 87.69 105 LYS A O 1
ATOM 854 N N . ASN A 1 106 ? -1.806 8.348 8.196 1.00 84.62 106 ASN A N 1
ATOM 855 C CA . ASN A 1 106 ? -2.801 9.109 7.444 1.00 84.62 106 ASN A CA 1
ATOM 856 C C . ASN A 1 106 ? -4.231 8.720 7.851 1.00 84.62 106 ASN A C 1
ATOM 858 O O . ASN A 1 106 ? -4.992 9.598 8.233 1.00 84.62 106 ASN A O 1
ATOM 862 N N . ILE A 1 107 ? -4.547 7.420 7.915 1.00 86.38 107 ILE A N 1
ATOM 863 C CA . ILE A 1 107 ? -5.855 6.930 8.383 1.00 86.38 107 ILE A CA 1
ATOM 864 C C . ILE A 1 107 ? -6.113 7.396 9.820 1.00 86.38 107 ILE A C 1
ATOM 866 O O . ILE A 1 107 ? -7.194 7.887 10.137 1.00 86.38 107 ILE A O 1
ATOM 870 N N . MET A 1 108 ? -5.109 7.287 10.695 1.00 88.06 108 MET A N 1
ATOM 871 C CA . MET A 1 108 ? -5.234 7.755 12.076 1.00 88.06 108 MET A CA 1
ATOM 872 C C . MET A 1 108 ? -5.528 9.256 12.148 1.00 88.06 108 MET A C 1
ATOM 874 O O . MET A 1 108 ? -6.408 9.671 12.899 1.00 88.06 108 MET A O 1
ATOM 878 N N . LYS A 1 109 ? -4.824 10.070 11.354 1.00 85.88 109 LYS A N 1
ATOM 879 C CA . LYS A 1 109 ? -5.026 11.521 11.287 1.00 85.88 109 LYS A CA 1
ATOM 880 C C . LYS A 1 109 ? -6.417 11.873 10.761 1.00 85.88 109 LYS A C 1
ATOM 882 O O . LYS A 1 109 ? -7.088 12.700 11.374 1.00 85.88 109 LYS A O 1
ATOM 887 N N . ASP A 1 110 ? -6.850 11.228 9.682 1.00 83.06 110 ASP A N 1
ATOM 888 C CA . ASP A 1 110 ? -8.137 11.490 9.031 1.00 83.06 110 ASP A CA 1
ATOM 889 C C . ASP A 1 110 ? -9.321 11.114 9.935 1.00 83.06 110 ASP A C 1
ATOM 891 O O . ASP A 1 110 ? -10.336 11.807 9.955 1.00 83.06 110 ASP A O 1
ATOM 895 N N . LEU A 1 111 ? -9.169 10.061 10.744 1.00 85.44 111 LEU A N 1
ATOM 896 C CA . LEU A 1 111 ? -10.189 9.588 11.685 1.00 85.44 111 LEU A CA 1
ATOM 897 C C . LEU A 1 111 ? -10.038 10.147 13.112 1.00 85.44 111 LEU A C 1
ATOM 899 O O . LEU A 1 111 ? -10.823 9.802 14.000 1.00 85.44 111 LEU A O 1
ATOM 903 N N . GLY A 1 112 ? -9.029 10.986 13.371 1.00 86.12 112 GLY A N 1
ATOM 904 C CA . GLY A 1 112 ? -8.751 11.537 14.703 1.00 86.12 112 GLY A CA 1
ATOM 905 C C . GLY A 1 112 ? -8.406 10.476 15.763 1.00 86.12 112 GLY A C 1
ATOM 906 O O . GLY A 1 112 ? -8.757 10.626 16.940 1.00 86.12 112 GLY A O 1
ATOM 907 N N . ILE A 1 113 ? -7.764 9.383 15.355 1.00 90.06 113 ILE A N 1
ATOM 908 C CA . ILE A 1 113 ? -7.290 8.286 16.209 1.00 90.06 113 ILE A CA 1
ATOM 909 C C . ILE A 1 113 ? -5.892 8.639 16.732 1.00 90.06 113 ILE A C 1
ATOM 911 O O . ILE A 1 113 ? -5.016 9.037 15.965 1.00 90.06 113 ILE A O 1
ATOM 915 N N . LYS A 1 114 ? -5.668 8.483 18.038 1.00 91.19 114 LYS A N 1
ATOM 916 C CA . LYS A 1 114 ? -4.350 8.620 18.676 1.00 91.19 114 LYS A CA 1
ATOM 917 C C . LYS A 1 114 ? -3.736 7.246 18.944 1.00 91.19 114 LYS A C 1
ATOM 919 O O . LYS A 1 114 ? -4.436 6.237 18.960 1.00 91.19 114 LYS A O 1
ATOM 924 N N . GLU A 1 115 ? -2.424 7.194 19.158 1.00 90.69 115 GLU A N 1
ATOM 925 C CA . GLU A 1 115 ? -1.791 5.951 19.610 1.00 90.69 115 GLU A CA 1
ATOM 926 C C . GLU A 1 115 ? -2.383 5.500 20.950 1.00 90.69 115 GLU A C 1
ATOM 928 O O . GLU A 1 115 ? -2.580 6.304 21.860 1.00 90.69 115 GLU A O 1
ATOM 933 N N . GLY A 1 116 ? -2.682 4.207 21.051 1.00 90.00 116 GLY A N 1
ATOM 934 C CA . GLY A 1 116 ? -3.337 3.595 22.203 1.00 90.00 116 GLY A CA 1
ATOM 935 C C . GLY A 1 116 ? -4.867 3.642 22.178 1.00 90.00 116 GLY A C 1
ATOM 936 O O . GLY A 1 116 ? -5.481 2.878 22.928 1.00 90.00 116 GLY A O 1
ATOM 937 N N . ASP A 1 117 ? -5.485 4.456 21.312 1.00 92.44 117 ASP A N 1
ATOM 938 C CA . ASP A 1 117 ? -6.941 4.468 21.134 1.00 92.44 117 ASP A CA 1
ATOM 939 C C . ASP A 1 117 ? -7.428 3.110 20.612 1.00 92.44 117 ASP A C 1
ATOM 941 O O . ASP A 1 117 ? -6.736 2.422 19.855 1.00 92.44 117 ASP A O 1
ATOM 945 N N . GLN A 1 118 ? -8.653 2.735 20.979 1.00 93.25 118 GLN A N 1
ATOM 946 C CA . GLN A 1 118 ? -9.296 1.572 20.382 1.00 93.25 118 GLN A CA 1
ATOM 947 C C . GLN A 1 118 ? -9.852 1.893 18.995 1.00 93.25 118 GLN A C 1
ATOM 949 O O . GLN A 1 118 ? -10.484 2.928 18.761 1.00 93.25 118 GLN A O 1
ATOM 954 N N . VAL A 1 119 ? -9.633 0.961 18.077 1.00 93.38 119 VAL A N 1
ATOM 955 C CA . VAL A 1 119 ? -10.128 0.987 16.708 1.00 93.38 119 VAL A CA 1
ATOM 956 C C . VAL A 1 119 ? -10.917 -0.276 16.416 1.00 93.38 119 VAL A C 1
ATOM 958 O O . VAL A 1 119 ? -10.561 -1.371 16.851 1.00 93.38 119 VAL A O 1
ATOM 961 N N . MET A 1 120 ? -11.998 -0.107 15.666 1.00 93.31 120 MET A N 1
ATOM 962 C CA . MET A 1 120 ? -12.767 -1.199 15.093 1.00 93.31 120 MET A CA 1
ATOM 963 C C . MET A 1 120 ? -12.263 -1.455 13.683 1.00 93.31 120 MET A C 1
ATOM 965 O O . MET A 1 120 ? -12.201 -0.523 12.882 1.00 93.31 120 MET A O 1
ATOM 969 N N . ILE A 1 121 ? -11.915 -2.704 13.394 1.00 92.88 121 ILE A N 1
ATOM 970 C CA . ILE A 1 121 ? -11.537 -3.159 12.058 1.00 92.88 121 ILE A CA 1
ATOM 971 C C . ILE A 1 121 ? -12.585 -4.163 11.602 1.00 92.88 121 ILE A C 1
ATOM 973 O O . ILE A 1 121 ? -12.875 -5.124 12.313 1.00 92.88 121 ILE A O 1
ATOM 977 N N . GLU A 1 122 ? -13.173 -3.909 10.441 1.00 92.62 122 GLU A N 1
ATOM 978 C CA . GLU A 1 122 ? -14.370 -4.591 9.964 1.00 92.62 122 GLU A CA 1
ATOM 979 C C . GLU A 1 122 ? -14.218 -5.012 8.503 1.00 92.62 122 GLU A C 1
ATOM 981 O O . GLU A 1 122 ? -13.765 -4.234 7.657 1.00 92.62 122 GLU A O 1
ATOM 986 N N . LYS A 1 123 ? -14.635 -6.246 8.218 1.00 89.44 123 LYS A N 1
ATOM 987 C CA . LYS A 1 123 ? -14.832 -6.752 6.859 1.00 89.44 123 LYS A CA 1
ATOM 988 C C . LYS A 1 123 ? -16.100 -7.601 6.807 1.00 89.44 123 LYS A C 1
ATOM 990 O O . LYS A 1 123 ? -17.164 -7.057 6.541 1.00 89.44 123 LYS A O 1
ATOM 995 N N . ASP A 1 124 ? -15.982 -8.890 7.124 1.00 87.25 124 ASP A N 1
ATOM 996 C CA . ASP A 1 124 ? -17.128 -9.803 7.235 1.00 87.25 124 ASP A CA 1
ATOM 997 C C . ASP A 1 124 ? -17.636 -9.880 8.690 1.00 87.25 124 ASP A C 1
ATOM 999 O O . ASP A 1 124 ? -18.826 -10.048 8.937 1.00 87.25 124 ASP A O 1
ATOM 1003 N N . ASP A 1 125 ? -16.725 -9.709 9.652 1.00 93.19 125 ASP A N 1
ATOM 1004 C CA . ASP A 1 125 ? -16.984 -9.544 11.088 1.00 93.19 125 ASP A CA 1
ATOM 1005 C C . ASP A 1 125 ? -16.175 -8.333 11.592 1.00 93.19 125 ASP A C 1
ATOM 1007 O O . ASP A 1 125 ? -15.460 -7.680 10.819 1.00 93.19 125 ASP A O 1
ATOM 1011 N N . VAL A 1 126 ? -16.262 -8.028 12.887 1.00 92.12 126 VAL A N 1
ATOM 1012 C CA . VAL A 1 126 ? -15.595 -6.894 13.519 1.00 92.12 126 VAL A CA 1
ATOM 1013 C C . VAL A 1 126 ? -14.681 -7.305 14.671 1.00 92.12 126 VAL A C 1
ATOM 1015 O O . VAL A 1 126 ? -14.989 -8.160 15.509 1.00 92.12 126 VAL A O 1
ATOM 1018 N N . VAL A 1 127 ? -13.526 -6.648 14.740 1.00 93.38 127 VAL A N 1
ATOM 1019 C CA . VAL A 1 127 ? -12.554 -6.792 15.827 1.00 93.38 127 VAL A CA 1
ATOM 1020 C C . VAL A 1 127 ? -12.186 -5.436 16.402 1.00 93.38 127 VAL A C 1
ATOM 1022 O O . VAL A 1 127 ? -12.121 -4.438 15.688 1.00 93.38 127 VAL A O 1
ATOM 1025 N N . GLN A 1 128 ? -11.934 -5.411 17.708 1.00 93.81 128 GLN A N 1
ATOM 1026 C CA . GLN A 1 128 ? -11.481 -4.227 18.428 1.00 93.81 128 GLN A CA 1
ATOM 1027 C C . GLN A 1 128 ? -10.019 -4.410 18.817 1.00 93.81 128 GLN A C 1
ATOM 1029 O O . GLN A 1 128 ? -9.669 -5.389 19.477 1.00 93.81 128 GLN A O 1
ATOM 1034 N N . LEU A 1 129 ? -9.168 -3.479 18.396 1.00 94.06 129 LEU A N 1
ATOM 1035 C CA . LEU A 1 129 ? -7.727 -3.498 18.642 1.00 94.06 129 LEU A CA 1
ATOM 1036 C C . LEU A 1 129 ? -7.258 -2.098 19.056 1.00 94.06 129 LEU A C 1
ATOM 1038 O O . LEU A 1 129 ? -7.897 -1.102 18.737 1.00 94.06 129 LEU A O 1
ATOM 1042 N N . LYS A 1 130 ? -6.144 -1.998 19.775 1.00 94.19 130 LYS A N 1
ATOM 1043 C CA . LYS A 1 130 ? -5.466 -0.738 20.087 1.00 94.19 130 LYS A CA 1
ATOM 1044 C C . LYS A 1 130 ? -4.606 -0.314 18.905 1.00 94.19 130 LYS A C 1
ATOM 1046 O O . LYS A 1 130 ? -3.801 -1.108 18.422 1.00 94.19 130 LYS A O 1
ATOM 1051 N N . ALA A 1 131 ? -4.751 0.929 18.467 1.00 93.38 131 ALA A N 1
ATOM 1052 C CA . ALA A 1 131 ? -3.982 1.471 17.359 1.00 93.38 131 ALA A CA 1
ATOM 1053 C C . ALA A 1 131 ? -2.559 1.854 17.785 1.00 93.38 131 ALA A C 1
ATOM 1055 O O . ALA A 1 131 ? -2.357 2.576 18.762 1.00 93.38 131 ALA A O 1
ATOM 1056 N N . ILE A 1 132 ? -1.577 1.423 17.003 1.00 92.88 132 ILE A N 1
ATOM 1057 C CA . ILE A 1 132 ? -0.197 1.918 17.014 1.00 92.88 132 ILE A CA 1
ATOM 1058 C C . ILE A 1 132 ? 0.082 2.521 15.643 1.00 92.88 132 ILE A C 1
ATOM 1060 O O . ILE A 1 132 ? -0.388 1.991 14.634 1.00 92.88 132 ILE A O 1
ATOM 1064 N N . SER A 1 133 ? 0.821 3.630 15.585 1.00 88.94 133 SER A N 1
ATOM 1065 C CA . SER A 1 133 ? 1.063 4.278 14.303 1.00 88.94 133 SER A CA 1
ATOM 1066 C C . SER A 1 133 ? 1.980 3.450 13.407 1.00 88.94 133 SER A C 1
ATOM 1068 O O . SER A 1 133 ? 3.004 2.914 13.830 1.00 88.94 133 SER A O 1
ATOM 1070 N N . TYR A 1 134 ? 1.614 3.377 12.131 1.00 87.31 134 TYR A N 1
ATOM 1071 C CA . TYR A 1 134 ? 2.411 2.759 11.083 1.00 87.31 134 TYR A CA 1
ATOM 1072 C C . TYR A 1 134 ? 2.837 3.801 10.054 1.00 87.31 134 TYR A C 1
ATOM 1074 O O . TYR A 1 134 ? 2.065 4.691 9.688 1.00 87.31 134 TYR A O 1
ATOM 1082 N N . SER A 1 135 ? 4.096 3.727 9.622 1.00 80.19 135 SER A N 1
ATOM 1083 C CA . SER A 1 135 ? 4.695 4.719 8.726 1.00 80.19 135 SER A CA 1
ATOM 1084 C C . SER A 1 135 ? 4.203 4.606 7.289 1.00 80.19 135 SER A C 1
ATOM 1086 O O . SER A 1 135 ? 4.093 5.638 6.632 1.00 80.19 135 SER A O 1
ATOM 1088 N N . LYS A 1 136 ? 3.908 3.395 6.797 1.00 79.50 136 LYS A N 1
ATOM 1089 C CA . LYS A 1 136 ? 3.413 3.229 5.426 1.00 79.50 136 LYS A CA 1
ATOM 1090 C C . LYS A 1 136 ? 1.971 3.730 5.333 1.00 79.50 136 LYS A C 1
ATOM 1092 O O . LYS A 1 136 ? 1.221 3.487 6.275 1.00 79.50 136 LYS A O 1
ATOM 1097 N N . PRO A 1 137 ? 1.584 4.416 4.249 1.00 78.75 137 PRO A N 1
ATOM 1098 C CA . PRO A 1 137 ? 0.238 4.951 4.084 1.00 78.75 137 PRO A CA 1
ATOM 1099 C C . PRO A 1 137 ? -0.776 3.852 3.745 1.00 78.75 137 PRO A C 1
ATOM 1101 O O . PRO A 1 137 ? -0.427 2.842 3.143 1.00 78.75 137 PRO A O 1
ATOM 1104 N N . ASN A 1 138 ? -2.048 4.080 4.082 1.00 82.31 138 ASN A N 1
ATOM 1105 C CA . ASN A 1 138 ? -3.205 3.267 3.659 1.00 82.31 138 ASN A CA 1
ATOM 1106 C C . ASN A 1 138 ? -3.205 1.779 4.059 1.00 82.31 138 ASN A C 1
ATOM 1108 O O . ASN A 1 138 ? -4.090 1.035 3.643 1.00 82.31 138 ASN A O 1
ATOM 1112 N N . PHE A 1 139 ? -2.266 1.329 4.882 1.00 87.25 139 PHE A N 1
ATOM 1113 C CA . PHE A 1 139 ? -2.201 -0.029 5.402 1.00 87.25 139 PHE A CA 1
ATOM 1114 C C . PHE A 1 139 ? -2.737 -0.164 6.829 1.00 87.25 139 PHE A C 1
ATOM 1116 O O . PHE A 1 139 ? -2.679 0.753 7.660 1.00 87.25 139 PHE A O 1
ATOM 1123 N N . VAL A 1 140 ? -3.203 -1.370 7.125 1.00 90.56 140 VAL A N 1
ATOM 1124 C CA . VAL A 1 140 ? -3.411 -1.853 8.481 1.00 90.56 140 VAL A CA 1
ATOM 1125 C C . VAL A 1 140 ? -2.771 -3.226 8.626 1.00 90.56 140 VAL A C 1
ATOM 1127 O O . VAL A 1 140 ? -2.886 -4.081 7.747 1.00 90.56 140 VAL A O 1
ATOM 1130 N N . ILE A 1 141 ? -2.067 -3.442 9.729 1.00 91.25 141 ILE A N 1
ATOM 1131 C CA . ILE A 1 141 ? -1.500 -4.745 10.068 1.00 91.25 141 ILE A CA 1
ATOM 1132 C C . ILE A 1 141 ? -2.167 -5.194 11.356 1.00 91.25 141 ILE A C 1
ATOM 1134 O O . ILE A 1 141 ? -2.189 -4.469 12.354 1.00 91.25 141 ILE A O 1
ATOM 1138 N N . ILE A 1 142 ? -2.744 -6.386 11.301 1.00 92.12 142 ILE A N 1
ATOM 1139 C CA . ILE A 1 142 ? -3.504 -6.990 12.389 1.00 92.12 142 ILE A CA 1
ATOM 1140 C C . ILE A 1 142 ? -2.957 -8.387 12.684 1.00 92.12 142 ILE A C 1
ATOM 1142 O O . ILE A 1 142 ? -2.406 -9.024 11.781 1.00 92.12 142 ILE A O 1
ATOM 1146 N N . PRO A 1 143 ? -3.134 -8.895 13.913 1.00 91.31 143 PRO A N 1
ATOM 1147 C CA . PRO A 1 143 ? -2.748 -10.254 14.258 1.00 91.31 143 PRO A CA 1
ATOM 1148 C C . PRO A 1 143 ? -3.480 -11.290 13.403 1.00 91.31 143 PRO A C 1
ATOM 1150 O O . PRO A 1 143 ? -4.611 -11.076 12.952 1.00 91.31 143 PRO A O 1
ATOM 1153 N N . THR A 1 144 ? -2.873 -12.462 13.250 1.00 89.12 144 THR A N 1
ATOM 1154 C CA . THR A 1 144 ? -3.411 -13.569 12.458 1.00 89.12 144 THR A CA 1
ATOM 1155 C C . THR A 1 144 ? -4.784 -14.016 12.964 1.00 89.12 144 THR A C 1
ATOM 1157 O O . THR A 1 144 ? -5.679 -14.256 12.155 1.00 89.12 144 THR A O 1
ATOM 1160 N N . TRP A 1 145 ? -5.008 -14.045 14.283 1.00 89.81 145 TRP A N 1
ATOM 1161 C CA . TRP A 1 145 ? -6.322 -14.382 14.847 1.00 89.81 145 TRP A CA 1
ATOM 1162 C C . TRP A 1 145 ? -7.406 -13.374 14.430 1.00 89.81 145 TRP A C 1
ATOM 1164 O O . TRP A 1 145 ? -8.518 -13.769 14.083 1.00 89.81 145 TRP A O 1
ATOM 1174 N N . ALA A 1 146 ? -7.073 -12.080 14.419 1.00 91.12 146 ALA A N 1
ATOM 1175 C CA . ALA A 1 146 ? -7.999 -11.008 14.076 1.00 91.12 146 ALA A CA 1
ATOM 1176 C C . ALA A 1 146 ? -8.334 -11.052 12.584 1.00 91.12 146 ALA A C 1
ATOM 1178 O O . ALA A 1 146 ? -9.502 -10.982 12.212 1.00 91.12 146 ALA A O 1
ATOM 1179 N N . LYS A 1 147 ? -7.312 -11.269 11.747 1.00 91.19 147 LYS A N 1
ATOM 1180 C CA . LYS A 1 147 ? -7.444 -11.486 10.304 1.00 91.19 147 LYS A CA 1
ATOM 1181 C C . LYS A 1 147 ? -8.369 -12.662 9.983 1.00 91.19 147 LYS A C 1
ATOM 1183 O O . LYS A 1 147 ? -9.252 -12.523 9.141 1.00 91.19 147 LYS A O 1
ATOM 1188 N N . ASN A 1 148 ? -8.194 -13.787 10.679 1.00 89.31 148 ASN A N 1
ATOM 1189 C CA . ASN A 1 148 ? -9.036 -14.970 10.508 1.00 89.31 148 ASN A CA 1
ATOM 1190 C C . ASN A 1 148 ? -10.479 -14.703 10.950 1.00 89.31 148 ASN A C 1
ATOM 1192 O O . ASN A 1 148 ? -11.404 -15.114 10.258 1.00 89.31 148 ASN A O 1
ATOM 1196 N N . LYS A 1 149 ? -10.676 -13.981 12.062 1.00 91.75 149 LYS A N 1
ATOM 1197 C CA . LYS A 1 149 ? -12.012 -13.638 12.566 1.00 91.75 149 LYS A CA 1
ATOM 1198 C C . LYS A 1 149 ? -12.804 -12.777 11.579 1.00 91.75 149 LYS A C 1
ATOM 1200 O O . LYS A 1 149 ? -13.961 -13.076 11.323 1.00 91.75 149 LYS A O 1
ATOM 1205 N N . ILE A 1 150 ? -12.178 -11.761 10.986 1.00 92.75 150 ILE A N 1
ATOM 1206 C CA . ILE A 1 150 ? -12.834 -10.904 9.982 1.00 92.75 150 ILE A CA 1
ATOM 1207 C C . ILE A 1 150 ? -12.792 -11.487 8.559 1.00 92.75 150 ILE A C 1
ATOM 1209 O O . ILE A 1 150 ? -13.184 -10.799 7.618 1.00 92.75 150 ILE A O 1
ATOM 1213 N N . ASN A 1 151 ? -12.273 -12.711 8.387 1.00 91.38 151 ASN A N 1
ATOM 1214 C CA . ASN A 1 151 ? -12.092 -13.379 7.094 1.00 91.38 151 ASN A CA 1
ATOM 1215 C C . ASN A 1 151 ? -11.374 -12.497 6.041 1.00 91.38 151 ASN A C 1
ATOM 1217 O O . ASN A 1 151 ? -11.734 -12.441 4.859 1.00 91.38 151 ASN A O 1
ATOM 1221 N N . ALA A 1 152 ? -10.346 -11.764 6.475 1.00 88.12 152 ALA A N 1
ATOM 1222 C CA . ALA A 1 152 ? -9.531 -10.929 5.598 1.00 88.12 152 ALA A CA 1
ATOM 1223 C C . ALA A 1 152 ? -8.299 -11.682 5.080 1.00 88.12 152 ALA A C 1
ATOM 1225 O O . ALA A 1 152 ? -7.674 -12.477 5.781 1.00 88.12 152 ALA A O 1
ATOM 1226 N N . LYS A 1 153 ? -7.906 -11.395 3.843 1.00 84.56 153 LYS A N 1
ATOM 1227 C CA . LYS A 1 153 ? -6.648 -11.824 3.230 1.00 84.56 153 LYS A CA 1
ATOM 1228 C C . LYS A 1 153 ? -5.695 -10.638 3.120 1.00 84.56 153 LYS A C 1
ATOM 1230 O O . LYS A 1 153 ? -6.085 -9.480 3.230 1.00 84.56 153 LYS A O 1
ATOM 1235 N N . ILE A 1 154 ? -4.415 -10.934 2.909 1.00 80.81 154 ILE A N 1
ATOM 1236 C CA . ILE A 1 154 ? -3.429 -9.901 2.567 1.00 80.81 154 ILE A CA 1
ATOM 1237 C C . ILE A 1 154 ? -3.914 -9.201 1.293 1.00 80.81 154 ILE A C 1
ATOM 1239 O O . ILE A 1 154 ? -4.338 -9.878 0.358 1.00 80.81 154 ILE A O 1
ATOM 1243 N N . LYS A 1 155 ? -3.806 -7.871 1.257 1.00 80.06 155 LYS A N 1
ATOM 1244 C CA . LYS A 1 155 ? -4.294 -6.979 0.195 1.00 80.06 155 LYS A CA 1
ATOM 1245 C C . LYS A 1 155 ? -5.812 -6.776 0.141 1.00 80.06 155 LYS A C 1
ATOM 1247 O O . LYS A 1 155 ? -6.263 -5.999 -0.696 1.00 80.06 155 LYS A O 1
ATOM 1252 N N . ASP A 1 156 ? -6.589 -7.387 1.036 1.00 78.62 156 ASP A N 1
ATOM 1253 C CA . ASP A 1 156 ? -8.004 -7.038 1.161 1.00 78.62 156 ASP A CA 1
ATOM 1254 C C . ASP A 1 156 ? -8.168 -5.638 1.753 1.00 78.62 156 ASP A C 1
ATOM 1256 O O . ASP A 1 156 ? -7.367 -5.192 2.579 1.00 78.62 156 ASP A O 1
ATOM 1260 N N . ILE A 1 157 ? -9.246 -4.969 1.350 1.00 85.00 157 ILE A N 1
ATOM 1261 C CA . ILE A 1 157 ? -9.671 -3.696 1.923 1.00 85.00 157 ILE A CA 1
ATOM 1262 C C . ILE A 1 157 ? -10.564 -3.990 3.129 1.00 85.00 157 ILE A C 1
ATOM 1264 O O . ILE A 1 157 ? -11.492 -4.797 3.047 1.00 85.00 157 ILE A O 1
ATOM 1268 N N . VAL A 1 158 ? -10.279 -3.327 4.243 1.00 89.56 158 VAL A N 1
ATOM 1269 C CA . VAL A 1 158 ? -11.056 -3.389 5.481 1.00 89.56 158 VAL A CA 1
ATOM 1270 C C . VAL A 1 158 ? -11.434 -1.987 5.928 1.00 89.56 158 VAL A C 1
ATOM 1272 O O . VAL A 1 158 ? -10.734 -1.013 5.644 1.00 89.56 158 VAL A O 1
ATOM 1275 N N . LYS A 1 159 ? -12.541 -1.884 6.655 1.00 90.94 159 LYS A N 1
ATOM 1276 C CA . LYS A 1 159 ? -13.009 -0.630 7.240 1.00 90.94 159 LYS A CA 1
ATOM 1277 C C . LYS A 1 159 ? -12.398 -0.454 8.619 1.00 90.94 159 LYS A C 1
ATOM 1279 O O . LYS A 1 159 ? -12.429 -1.367 9.436 1.00 90.94 159 LYS A O 1
ATOM 1284 N N . VAL A 1 160 ? -11.871 0.729 8.888 1.00 90.94 160 VAL A N 1
ATOM 1285 C CA . VAL A 1 160 ? -11.263 1.137 10.152 1.00 90.94 160 VAL A CA 1
ATOM 1286 C C . VAL A 1 160 ? -12.077 2.286 10.723 1.00 90.94 160 VAL A C 1
ATOM 1288 O O . VAL A 1 160 ? -12.368 3.259 10.033 1.00 90.94 160 VAL A O 1
ATOM 1291 N N . ARG A 1 161 ? -12.461 2.195 11.993 1.00 90.44 161 ARG A N 1
ATOM 1292 C CA . ARG A 1 161 ? -13.234 3.237 12.683 1.00 90.44 161 ARG A CA 1
ATOM 1293 C C . ARG A 1 161 ? -12.658 3.472 14.063 1.00 90.44 161 ARG A C 1
ATOM 1295 O O . ARG A 1 161 ? -12.192 2.535 14.709 1.00 90.44 161 ARG A O 1
ATOM 1302 N N . LYS A 1 162 ? -12.736 4.705 14.554 1.00 89.12 162 LYS A N 1
ATOM 1303 C CA . LYS A 1 162 ? -12.433 4.980 15.960 1.00 89.12 162 LYS A CA 1
ATOM 1304 C C . LYS A 1 162 ? -13.538 4.393 16.838 1.00 89.12 162 LYS A C 1
ATOM 1306 O O . LYS A 1 162 ? -14.708 4.713 16.633 1.00 89.12 162 LYS A O 1
ATOM 1311 N N . PHE A 1 163 ? -13.178 3.575 17.825 1.00 84.00 163 PHE A N 1
ATOM 1312 C CA . PHE A 1 163 ? -14.139 3.125 18.826 1.00 84.00 163 PHE A CA 1
ATOM 1313 C C . PHE A 1 163 ? -14.496 4.306 19.739 1.00 84.00 163 PHE A C 1
ATOM 1315 O O . PHE A 1 163 ? -13.613 4.941 20.320 1.00 84.00 163 PHE A O 1
ATOM 1322 N N . ARG A 1 164 ? -15.787 4.629 19.833 1.00 70.38 164 ARG A N 1
ATOM 1323 C CA . ARG A 1 164 ? -16.327 5.606 20.786 1.00 70.38 164 ARG A CA 1
ATOM 1324 C C . ARG A 1 164 ? -17.061 4.818 21.866 1.00 70.38 164 ARG A C 1
ATOM 1326 O O . ARG A 1 164 ? -18.226 4.481 21.679 1.00 70.38 164 ARG A O 1
ATOM 1333 N N . GLY A 1 165 ? -16.320 4.443 22.904 1.00 53.59 165 GLY A N 1
ATOM 1334 C CA . GLY A 1 165 ? -16.875 3.932 24.158 1.00 53.59 165 GLY A CA 1
ATOM 1335 C C . GLY A 1 165 ? -17.294 5.066 25.075 1.00 53.59 165 GLY A C 1
ATOM 1336 O O . GLY A 1 165 ? -16.723 6.172 24.921 1.00 53.59 165 GLY A O 1
#

pLDDT: mean 82.74, std 11.62, range [43.38, 94.19]